Protein AF-A0A2G1YVT8-F1 (afdb_monomer_lite)

Structure (mmCIF, N/CA/C/O backbone):
data_AF-A0A2G1YVT8-F1
#
_entry.id   AF-A0A2G1YVT8-F1
#
loop_
_atom_site.group_PDB
_atom_site.id
_atom_site.type_symbol
_atom_site.label_atom_id
_atom_site.label_alt_id
_atom_site.label_comp_id
_atom_site.label_asym_id
_atom_site.label_entity_id
_atom_site.label_seq_id
_atom_site.pdbx_PDB_ins_code
_atom_site.Cartn_x
_atom_site.Cartn_y
_atom_site.Cartn_z
_atom_site.occupancy
_atom_site.B_iso_or_equiv
_atom_site.auth_seq_id
_atom_site.auth_comp_id
_atom_site.auth_asym_id
_atom_site.auth_atom_id
_atom_site.pdbx_PDB_model_num
ATOM 1 N N . MET A 1 1 ? -0.481 -0.894 -83.370 1.00 53.41 1 MET A N 1
ATOM 2 C CA . MET A 1 1 ? 0.465 0.170 -82.963 1.00 53.41 1 MET A CA 1
ATOM 3 C C . MET A 1 1 ? -0.148 1.149 -81.942 1.00 53.41 1 MET A C 1
ATOM 5 O O . MET A 1 1 ? 0.216 2.310 -81.932 1.00 53.41 1 MET A O 1
ATOM 9 N N . ASN A 1 2 ? -1.057 0.705 -81.054 1.00 58.25 2 ASN A N 1
ATOM 10 C CA . ASN A 1 2 ? -1.834 1.614 -80.182 1.00 58.25 2 ASN A CA 1
ATOM 11 C C . ASN A 1 2 ? -1.493 1.491 -78.686 1.00 58.25 2 ASN A C 1
ATOM 13 O O . ASN A 1 2 ? -1.962 2.290 -77.884 1.00 58.25 2 ASN A O 1
ATOM 17 N N . PHE A 1 3 ? -0.690 0.495 -78.302 1.00 59.69 3 PHE A N 1
ATOM 18 C CA . PHE A 1 3 ? -0.344 0.241 -76.901 1.00 59.69 3 PHE A CA 1
ATOM 19 C C . PHE A 1 3 ? 0.758 1.190 -76.407 1.00 59.69 3 PHE A C 1
ATOM 21 O O . PHE A 1 3 ? 0.609 1.832 -75.373 1.00 59.69 3 PHE A O 1
ATOM 28 N N . ASN A 1 4 ? 1.802 1.382 -77.219 1.00 64.88 4 ASN A N 1
ATOM 29 C CA . ASN A 1 4 ? 2.919 2.274 -76.896 1.00 64.88 4 ASN A CA 1
ATOM 30 C C . ASN A 1 4 ? 2.489 3.747 -76.834 1.00 64.88 4 ASN A C 1
ATOM 32 O O . ASN A 1 4 ? 2.940 4.478 -75.963 1.00 64.88 4 ASN A O 1
ATOM 36 N N . LEU A 1 5 ? 1.558 4.169 -77.698 1.00 65.81 5 LEU A N 1
ATOM 37 C CA . LEU A 1 5 ? 1.057 5.546 -77.703 1.00 65.81 5 LEU A CA 1
ATOM 38 C C . LEU A 1 5 ? 0.254 5.867 -76.432 1.00 65.81 5 LEU A C 1
ATOM 40 O O . LEU A 1 5 ? 0.436 6.934 -75.858 1.00 65.81 5 LEU A O 1
ATOM 44 N N . ARG A 1 6 ? -0.565 4.917 -75.953 1.00 69.38 6 ARG A N 1
ATOM 45 C CA . ARG A 1 6 ? -1.349 5.057 -74.712 1.00 69.38 6 ARG A CA 1
ATOM 46 C C . ARG A 1 6 ? -0.464 5.121 -73.469 1.00 69.38 6 ARG A C 1
ATOM 48 O O . ARG A 1 6 ? -0.728 5.914 -72.566 1.00 69.38 6 ARG A O 1
ATOM 55 N N . LEU A 1 7 ? 0.598 4.317 -73.443 1.00 74.56 7 LEU A N 1
ATOM 56 C CA .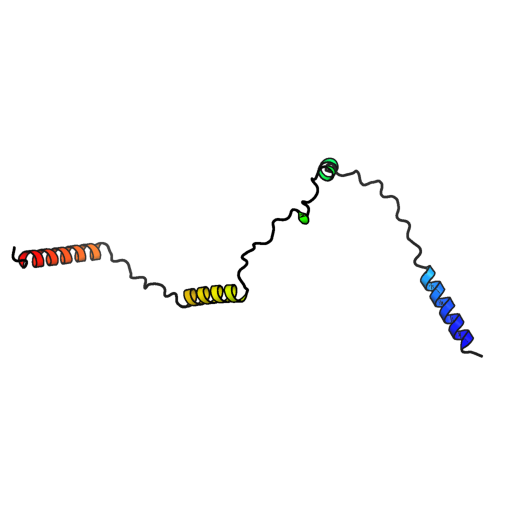 LEU A 1 7 ? 1.547 4.286 -72.334 1.00 74.56 7 LEU A CA 1
ATOM 57 C C . LEU A 1 7 ? 2.346 5.595 -72.248 1.00 74.56 7 LEU A C 1
ATOM 59 O O . LEU A 1 7 ? 2.461 6.172 -71.169 1.00 74.56 7 LEU A O 1
ATOM 63 N N . ILE A 1 8 ? 2.792 6.126 -73.391 1.00 76.81 8 ILE A N 1
ATOM 64 C CA . ILE A 1 8 ? 3.503 7.412 -73.458 1.00 76.81 8 ILE A CA 1
ATOM 65 C C . ILE A 1 8 ? 2.594 8.566 -73.015 1.00 76.81 8 ILE A C 1
ATOM 67 O O . ILE A 1 8 ? 3.006 9.378 -72.188 1.00 76.81 8 ILE A O 1
ATOM 71 N N . THR A 1 9 ? 1.339 8.617 -73.481 1.00 75.00 9 THR A N 1
ATOM 72 C CA . THR A 1 9 ? 0.397 9.662 -73.043 1.00 75.00 9 THR A CA 1
ATOM 73 C C . THR A 1 9 ? 0.129 9.615 -71.541 1.00 75.00 9 THR A C 1
ATOM 75 O O . THR A 1 9 ? 0.032 10.663 -70.909 1.00 75.00 9 THR A O 1
ATOM 78 N N . SER A 1 10 ? 0.065 8.421 -70.945 1.00 75.25 10 SER A N 1
ATOM 79 C CA . SER A 1 10 ? -0.197 8.286 -69.511 1.00 75.25 10 SER A CA 1
ATOM 80 C C . SER A 1 10 ? 0.982 8.766 -68.657 1.00 75.25 10 SER A C 1
ATOM 82 O O . SER A 1 10 ? 0.768 9.392 -67.622 1.00 75.25 10 SER A O 1
ATOM 84 N N . VAL A 1 11 ? 2.221 8.524 -69.101 1.00 79.69 11 VAL A N 1
ATOM 85 C CA . VAL A 1 11 ? 3.435 8.971 -68.394 1.00 79.69 11 VAL A CA 1
ATOM 86 C C . VAL A 1 11 ? 3.581 10.494 -68.447 1.00 79.69 11 VAL A C 1
ATOM 88 O O . VAL A 1 11 ? 3.892 11.115 -67.432 1.00 79.69 11 VAL A O 1
ATOM 91 N N . VAL A 1 12 ? 3.299 11.111 -69.598 1.00 78.88 12 VAL A N 1
ATOM 92 C CA . VAL A 1 12 ? 3.396 12.572 -69.765 1.00 78.88 12 VAL A CA 1
ATOM 93 C C . VAL A 1 12 ? 2.367 13.307 -68.901 1.00 78.88 12 VAL A C 1
ATOM 95 O O . VAL A 1 12 ? 2.704 14.297 -68.254 1.00 78.88 12 VAL A O 1
ATOM 98 N N . VAL A 1 13 ? 1.132 12.800 -68.825 1.00 77.06 13 VAL A N 1
ATOM 99 C CA . VAL A 1 13 ? 0.083 13.393 -67.976 1.00 77.06 13 VAL A CA 1
ATOM 100 C C . VAL A 1 13 ? 0.428 13.260 -66.490 1.00 77.06 13 VAL A C 1
ATOM 102 O O . VAL A 1 13 ? 0.235 14.206 -65.729 1.00 77.06 13 VAL A O 1
ATOM 105 N N . PHE A 1 14 ? 0.994 12.126 -66.070 1.00 73.56 14 PHE A N 1
ATOM 106 C CA . PHE A 1 14 ? 1.378 11.920 -64.673 1.00 73.56 14 PHE A CA 1
ATOM 107 C C . PHE A 1 14 ? 2.545 12.829 -64.250 1.00 73.56 14 PHE A C 1
ATOM 109 O O . PHE A 1 14 ? 2.515 13.417 -63.171 1.00 73.56 14 PHE A O 1
ATOM 116 N N . ALA A 1 15 ? 3.538 13.021 -65.125 1.00 69.81 15 ALA A N 1
ATOM 117 C CA . ALA A 1 15 ? 4.664 13.922 -64.871 1.00 69.81 15 ALA A CA 1
ATOM 118 C C . ALA A 1 15 ? 4.234 15.398 -64.747 1.00 69.81 15 ALA A C 1
ATOM 120 O O . ALA A 1 15 ? 4.782 16.126 -63.917 1.00 69.81 15 ALA A O 1
ATOM 121 N N . ALA A 1 16 ? 3.225 15.824 -65.517 1.00 67.12 16 ALA A N 1
ATOM 122 C CA . ALA A 1 16 ? 2.664 17.174 -65.439 1.00 67.12 16 ALA A CA 1
ATOM 123 C C . ALA A 1 16 ? 1.898 17.435 -64.126 1.00 67.12 16 ALA A C 1
ATOM 125 O O . ALA A 1 16 ? 1.902 18.555 -63.622 1.00 67.12 16 ALA A O 1
ATOM 126 N N . LEU A 1 17 ? 1.278 16.406 -63.534 1.00 65.81 17 LEU A N 1
ATOM 127 C CA . LEU A 1 17 ? 0.597 16.523 -62.237 1.00 65.81 17 LEU A CA 1
ATOM 128 C C . LEU A 1 17 ? 1.588 16.631 -61.064 1.00 65.81 17 LEU A C 1
ATOM 130 O O . LEU A 1 17 ? 1.322 17.337 -60.095 1.00 65.81 17 LEU A O 1
ATOM 134 N N . LEU A 1 18 ? 2.755 15.989 -61.168 1.00 61.94 18 LEU A N 1
ATOM 135 C CA . LEU A 1 18 ? 3.816 16.032 -60.150 1.00 61.94 18 LEU A CA 1
ATOM 136 C C . LEU A 1 18 ? 4.605 17.353 -60.127 1.00 61.94 18 LEU A C 1
ATOM 138 O O . LEU A 1 18 ? 5.248 17.659 -59.126 1.00 61.94 18 LEU A O 1
ATOM 142 N N . SER A 1 19 ? 4.546 18.160 -61.193 1.00 60.06 19 SER A N 1
ATOM 143 C CA . SER A 1 19 ? 5.236 19.462 -61.263 1.00 60.06 19 SER A CA 1
ATOM 144 C C . SER A 1 19 ? 4.483 20.598 -60.549 1.00 60.06 19 SER A C 1
ATOM 146 O O . SER A 1 19 ? 5.013 21.700 -60.427 1.00 60.06 19 SER A O 1
ATOM 148 N N . GLY A 1 20 ? 3.264 20.337 -60.056 1.00 55.69 20 GLY A N 1
ATOM 149 C CA . GLY A 1 20 ? 2.425 21.308 -59.343 1.00 55.69 20 GLY A CA 1
ATOM 150 C C . GLY A 1 20 ? 2.757 21.500 -57.858 1.00 55.69 20 GLY A C 1
ATOM 151 O O . GLY A 1 20 ? 2.273 22.449 -57.250 1.00 55.69 20 GLY A O 1
ATOM 152 N N . CYS A 1 21 ? 3.608 20.659 -57.262 1.00 61.62 21 CYS A N 1
ATOM 153 C CA . CYS A 1 21 ? 4.086 20.828 -55.883 1.00 61.62 21 CYS A CA 1
ATOM 154 C C . CYS A 1 21 ? 5.327 21.736 -55.833 1.00 61.62 21 CYS A C 1
ATOM 156 O O . CYS A 1 21 ? 6.362 21.378 -55.271 1.00 61.62 21 CYS A O 1
ATOM 158 N N . ALA A 1 22 ? 5.253 22.906 -56.468 1.00 56.41 22 ALA A N 1
ATOM 159 C CA . ALA A 1 22 ? 6.289 23.921 -56.357 1.00 56.41 22 ALA A CA 1
ATOM 160 C C . ALA A 1 22 ? 6.200 24.584 -54.973 1.00 56.41 22 ALA A C 1
ATOM 162 O O . ALA A 1 22 ? 5.172 25.144 -54.599 1.00 56.41 22 ALA A O 1
ATOM 163 N N . SER A 1 23 ? 7.296 24.476 -54.223 1.00 58.72 23 SER A N 1
ATOM 164 C CA . SER A 1 23 ? 7.554 25.102 -52.924 1.00 58.72 23 SER A CA 1
ATOM 165 C C . SER A 1 23 ? 6.954 26.512 -52.807 1.00 58.72 23 SER A C 1
ATOM 167 O O . SER A 1 23 ? 7.329 27.426 -53.543 1.00 58.72 23 SER A O 1
ATOM 169 N N . MET A 1 24 ? 6.015 26.687 -51.874 1.00 59.03 24 MET A N 1
ATOM 170 C CA . MET A 1 24 ? 5.459 27.991 -51.524 1.00 59.03 24 MET A CA 1
ATOM 171 C C . MET A 1 24 ? 6.495 28.744 -50.683 1.00 59.03 24 MET A C 1
ATOM 173 O O . MET A 1 24 ? 6.858 28.309 -49.592 1.00 59.03 24 MET A O 1
ATOM 177 N N . LYS A 1 25 ? 7.009 29.859 -51.207 1.00 61.97 25 LYS A N 1
ATOM 178 C CA . LYS A 1 25 ? 7.990 30.699 -50.513 1.00 61.97 25 LYS A CA 1
ATOM 179 C C . LYS A 1 25 ? 7.258 31.508 -49.439 1.00 61.97 25 LYS A C 1
ATOM 181 O O . LYS A 1 25 ? 6.535 32.447 -49.762 1.00 61.97 25 LYS A O 1
ATOM 186 N N . LEU A 1 26 ? 7.376 31.078 -48.185 1.00 64.12 26 LEU A N 1
ATOM 187 C CA . LEU A 1 26 ? 6.825 31.792 -47.033 1.00 64.12 26 LEU A CA 1
ATOM 188 C C . LEU A 1 26 ? 7.511 33.168 -46.896 1.00 64.12 26 LEU A C 1
ATOM 190 O O . LEU A 1 26 ? 8.721 33.243 -47.114 1.00 64.12 26 LEU A O 1
ATOM 194 N N . PRO A 1 27 ? 6.771 34.245 -46.573 1.00 66.88 27 PRO A N 1
ATOM 195 C CA . PRO A 1 27 ? 7.360 35.553 -46.295 1.00 66.88 27 PRO A CA 1
ATOM 196 C C . PRO A 1 27 ? 8.145 35.533 -44.975 1.00 66.88 27 PRO A C 1
ATOM 198 O O . PRO A 1 27 ? 7.736 34.862 -44.025 1.00 66.88 27 PRO A O 1
ATOM 201 N N . ASP A 1 28 ? 9.246 36.286 -44.915 1.00 62.47 28 ASP A N 1
ATOM 202 C CA . ASP A 1 28 ? 10.077 36.418 -43.715 1.00 62.47 28 ASP A CA 1
ATOM 203 C C . ASP A 1 28 ? 9.264 37.070 -42.583 1.00 62.47 28 ASP A C 1
ATOM 205 O O . ASP A 1 28 ? 8.881 38.241 -42.629 1.00 62.47 28 ASP A O 1
ATOM 209 N N . MET A 1 29 ? 8.938 36.272 -41.568 1.00 55.09 29 MET A N 1
ATOM 210 C CA . MET A 1 29 ? 8.185 36.687 -40.385 1.00 55.09 29 MET A CA 1
ATOM 211 C C . MET A 1 29 ? 9.128 37.334 -39.360 1.00 55.09 29 MET A C 1
ATOM 213 O O . MET A 1 29 ? 9.329 36.805 -38.269 1.00 55.09 29 MET A O 1
ATOM 217 N N . ASP A 1 30 ? 9.672 38.509 -39.677 1.00 55.97 30 ASP A N 1
ATOM 218 C CA . ASP A 1 30 ? 10.575 39.274 -38.790 1.00 55.97 30 ASP A CA 1
ATOM 219 C C . ASP 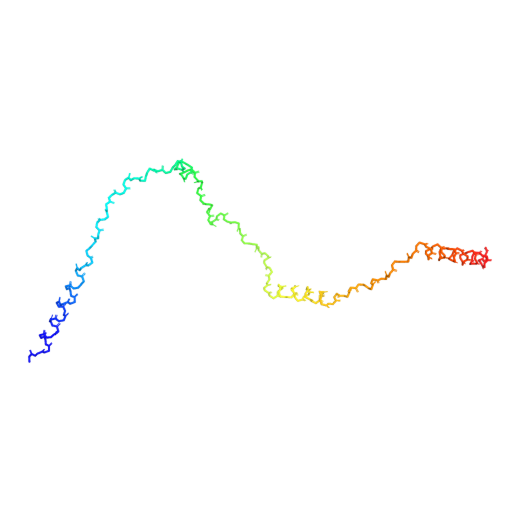A 1 30 ? 9.868 39.937 -37.580 1.00 55.97 30 ASP A C 1
ATOM 221 O O . ASP A 1 30 ? 10.437 40.769 -36.873 1.00 55.97 30 ASP A O 1
ATOM 225 N N . PHE A 1 31 ? 8.610 39.583 -37.297 1.00 53.75 31 PHE A N 1
ATOM 226 C CA . PHE A 1 31 ? 7.812 40.180 -36.216 1.00 53.75 31 PHE A CA 1
ATOM 227 C C . PHE A 1 31 ? 7.944 39.493 -34.854 1.00 53.75 31 PHE A C 1
ATOM 229 O O . PHE A 1 31 ? 7.398 39.995 -33.866 1.00 53.75 31 PHE A O 1
ATOM 236 N N . ILE A 1 32 ? 8.664 38.374 -34.757 1.00 58.06 32 ILE A N 1
ATOM 237 C CA . ILE A 1 32 ? 8.873 37.703 -33.473 1.00 58.06 32 ILE A CA 1
ATOM 238 C C . ILE A 1 32 ? 10.013 38.420 -32.747 1.00 58.06 32 ILE A C 1
ATOM 240 O O . ILE A 1 32 ? 11.167 38.000 -32.775 1.00 58.06 32 ILE A O 1
ATOM 244 N N . LYS A 1 33 ? 9.684 39.538 -32.088 1.00 62.03 33 LYS A N 1
ATOM 245 C CA . LYS A 1 33 ? 10.524 40.067 -31.010 1.00 62.03 33 LYS A CA 1
ATOM 246 C C . LYS A 1 33 ? 10.749 38.917 -30.035 1.00 62.03 33 LYS A C 1
ATOM 248 O O . LYS A 1 33 ? 9.783 38.368 -29.508 1.00 62.03 33 LYS A O 1
ATOM 253 N N . PHE A 1 34 ? 12.006 38.514 -29.876 1.00 59.34 34 PHE A N 1
ATOM 254 C CA . PHE A 1 34 ? 12.378 37.443 -28.963 1.00 59.34 34 PHE A CA 1
ATOM 255 C C . PHE A 1 34 ? 11.741 37.701 -27.586 1.00 59.34 34 PHE A C 1
ATOM 257 O O . PHE A 1 34 ? 11.794 38.841 -27.118 1.00 59.34 34 PHE A O 1
ATOM 264 N N . PRO A 1 35 ? 11.098 36.696 -26.966 1.00 65.31 35 PRO A N 1
ATOM 265 C CA . PRO A 1 35 ? 10.430 36.879 -25.683 1.00 65.31 35 PRO A CA 1
ATOM 266 C C . PRO A 1 35 ? 11.426 37.364 -24.619 1.00 65.31 35 PRO A C 1
ATOM 268 O O . PRO A 1 35 ? 12.596 36.991 -24.657 1.00 65.31 35 PRO A O 1
ATOM 271 N N . GLU A 1 36 ? 10.954 38.168 -23.660 1.00 63.03 36 GLU A N 1
ATOM 272 C CA . GLU A 1 36 ? 11.747 38.729 -22.542 1.00 63.03 36 GLU A CA 1
ATOM 273 C C . GLU A 1 36 ? 12.469 37.651 -21.709 1.00 63.03 36 GLU A C 1
ATOM 275 O O . GLU A 1 36 ? 13.425 37.939 -21.004 1.00 63.03 36 GLU A O 1
ATOM 280 N N . PHE A 1 37 ? 12.068 36.391 -21.869 1.00 63.06 37 PHE A N 1
ATOM 281 C CA . PHE A 1 37 ? 12.660 35.207 -21.254 1.00 63.06 37 PHE A CA 1
ATOM 282 C C . PHE A 1 37 ? 13.783 34.577 -22.088 1.00 63.06 37 PHE A C 1
ATOM 284 O O . PHE A 1 37 ? 14.197 33.468 -21.780 1.00 63.06 37 PHE A O 1
ATOM 291 N N . LYS A 1 38 ? 14.265 35.206 -23.171 1.00 66.19 38 LYS A N 1
ATOM 292 C CA . LYS A 1 38 ? 15.357 34.651 -23.993 1.00 66.19 38 LYS A CA 1
ATOM 293 C C . LYS A 1 38 ? 16.614 34.414 -23.158 1.00 66.19 38 LYS A C 1
ATOM 295 O O . LYS A 1 38 ? 17.224 33.364 -23.281 1.00 66.19 38 LYS A O 1
ATOM 300 N N . GLU A 1 39 ? 16.954 35.359 -22.288 1.00 67.06 39 GLU A N 1
ATOM 301 C CA . GLU A 1 39 ? 18.110 35.235 -21.400 1.00 67.06 39 GLU A CA 1
ATOM 302 C C . GLU A 1 39 ? 17.900 34.109 -20.376 1.00 67.06 39 GLU A C 1
ATOM 304 O O . GLU A 1 39 ? 18.806 33.330 -20.115 1.00 67.06 39 GLU A O 1
ATOM 309 N N . GLU A 1 40 ? 16.684 33.952 -19.848 1.00 64.31 40 GLU A N 1
ATOM 310 C CA . GLU A 1 40 ? 16.335 32.849 -18.944 1.00 64.31 40 GLU A CA 1
ATOM 311 C C . GLU A 1 40 ? 16.316 31.495 -19.661 1.00 64.31 40 GLU A C 1
ATOM 313 O O . GLU A 1 40 ? 16.751 30.510 -19.080 1.00 64.31 40 GLU A O 1
ATOM 318 N N . ALA A 1 41 ? 15.869 31.453 -20.920 1.00 65.06 41 ALA A N 1
ATOM 319 C CA . ALA A 1 41 ? 15.848 30.277 -21.786 1.00 65.06 41 ALA A CA 1
ATOM 320 C C . ALA A 1 41 ? 17.256 29.844 -22.229 1.00 65.06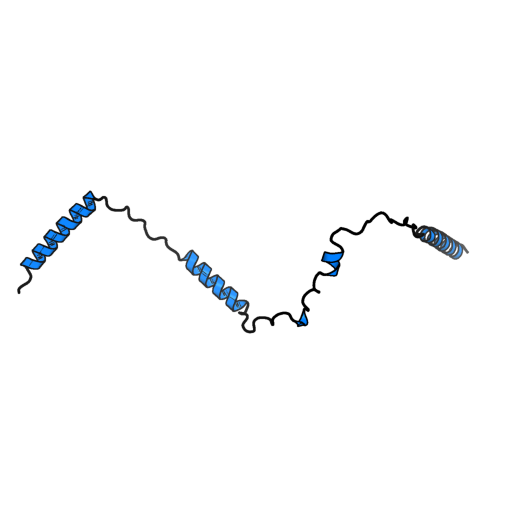 41 ALA A C 1
ATOM 322 O O . ALA A 1 41 ? 17.521 28.650 -22.335 1.00 65.06 41 ALA A O 1
ATOM 323 N N . GLU A 1 42 ? 18.156 30.799 -22.469 1.00 68.88 42 GLU A N 1
ATOM 324 C CA . GLU A 1 42 ? 19.571 30.550 -22.779 1.00 68.88 42 GLU A CA 1
ATOM 325 C C . GLU A 1 42 ? 20.373 30.138 -21.535 1.00 68.88 42 GLU A C 1
ATOM 327 O O . GLU A 1 42 ? 21.363 29.422 -21.661 1.00 68.88 42 GLU A O 1
ATOM 332 N N . ASN A 1 43 ? 19.931 30.547 -20.339 1.00 71.31 43 ASN A N 1
ATOM 333 C CA . ASN A 1 43 ? 20.553 30.207 -19.057 1.00 71.31 43 ASN A CA 1
ATOM 334 C C . ASN A 1 43 ? 19.860 29.046 -18.319 1.00 71.31 43 ASN A C 1
ATOM 336 O O . ASN A 1 43 ? 20.171 28.804 -17.149 1.00 71.31 43 ASN A O 1
ATOM 340 N N . ILE A 1 44 ? 18.939 28.313 -18.960 1.00 70.69 44 ILE A N 1
ATOM 341 C CA . ILE A 1 44 ? 18.434 27.060 -18.386 1.00 70.69 44 ILE A CA 1
ATOM 342 C C . ILE A 1 44 ? 19.613 26.081 -18.376 1.00 70.69 44 ILE A C 1
ATOM 344 O O . ILE A 1 44 ? 20.174 25.813 -19.439 1.00 70.69 44 ILE A O 1
ATOM 348 N N . PRO A 1 45 ? 20.016 25.549 -17.207 1.00 74.25 45 PRO A N 1
ATOM 349 C CA . PRO A 1 45 ? 21.042 24.524 -17.170 1.00 74.25 45 PRO A CA 1
ATOM 350 C C . PRO A 1 45 ? 20.613 23.349 -18.049 1.00 74.25 45 PRO A C 1
ATOM 352 O O . PRO A 1 45 ? 19.438 22.974 -18.043 1.00 74.25 45 PRO A O 1
ATOM 355 N N . ASP A 1 46 ? 21.564 22.768 -18.781 1.00 77.44 46 ASP A N 1
ATOM 356 C CA . ASP A 1 46 ? 21.308 21.580 -19.591 1.00 77.44 46 ASP A CA 1
ATOM 357 C C . ASP A 1 46 ? 20.564 20.518 -18.774 1.00 77.44 46 ASP A C 1
ATOM 359 O O . ASP A 1 46 ? 20.805 20.330 -17.574 1.00 77.44 46 ASP A O 1
ATOM 363 N N . TYR A 1 47 ? 19.646 19.812 -19.437 1.00 77.50 47 TYR A N 1
ATOM 364 C CA . TYR A 1 47 ? 18.958 18.693 -18.813 1.00 77.50 47 TYR A CA 1
ATOM 365 C C . TYR A 1 47 ? 19.994 17.713 -18.247 1.00 77.50 47 TYR A C 1
ATOM 367 O O . TYR A 1 47 ? 20.984 17.418 -18.924 1.00 77.50 47 TYR A O 1
ATOM 375 N N . PRO A 1 48 ? 19.780 17.190 -17.026 1.00 80.69 48 PRO A N 1
ATOM 376 C CA . PRO A 1 48 ? 20.698 16.229 -16.439 1.00 80.69 48 PRO A CA 1
ATOM 377 C C . PRO A 1 48 ? 20.899 15.061 -17.403 1.00 80.69 48 PRO A C 1
ATOM 379 O O . PRO A 1 48 ? 19.947 14.558 -18.010 1.00 80.69 48 PRO A O 1
ATOM 382 N N . ASN A 1 49 ? 22.153 14.649 -17.569 1.00 82.69 49 ASN A N 1
ATOM 383 C CA . ASN A 1 49 ? 22.490 13.585 -18.495 1.00 82.69 49 ASN A CA 1
ATOM 384 C C . ASN A 1 49 ? 21.832 12.279 -18.030 1.00 82.69 49 ASN A C 1
ATOM 386 O O . ASN A 1 49 ? 21.878 11.934 -16.851 1.00 82.69 49 ASN A O 1
ATOM 390 N N . VAL A 1 50 ? 21.256 11.513 -18.959 1.00 82.56 50 VAL A N 1
ATOM 391 C CA . VAL A 1 50 ? 20.699 10.180 -18.666 1.00 82.56 50 VAL A CA 1
ATOM 392 C C . VAL A 1 50 ? 21.769 9.250 -18.080 1.00 82.56 50 VAL A C 1
ATOM 394 O O . VAL A 1 50 ? 21.446 8.371 -17.287 1.00 82.56 50 VAL A O 1
ATOM 397 N N . ALA A 1 51 ? 23.042 9.462 -18.426 1.00 84.62 51 ALA A N 1
ATOM 398 C CA . ALA A 1 51 ? 24.171 8.740 -17.842 1.00 84.62 51 ALA A CA 1
ATOM 399 C C . ALA A 1 51 ? 24.387 9.040 -16.346 1.00 84.62 51 ALA A C 1
ATOM 401 O O . ALA A 1 51 ? 24.890 8.178 -15.632 1.00 84.62 51 ALA A O 1
ATOM 402 N N . ASP A 1 52 ? 23.972 10.221 -15.878 1.00 85.12 52 ASP A N 1
ATOM 403 C CA . ASP A 1 52 ? 24.068 10.645 -14.475 1.00 85.12 52 ASP A CA 1
ATOM 404 C C . ASP A 1 52 ? 22.805 10.279 -13.676 1.00 85.12 52 ASP A C 1
ATOM 406 O O . ASP A 1 52 ? 22.681 10.606 -12.492 1.00 85.12 52 ASP A O 1
ATOM 410 N N . ALA A 1 53 ? 21.839 9.603 -14.310 1.00 86.75 53 ALA A N 1
ATOM 411 C CA . ALA A 1 53 ? 20.659 9.116 -13.622 1.00 86.75 53 ALA A CA 1
ATOM 412 C C . ALA A 1 53 ? 21.052 8.084 -12.559 1.00 86.75 53 ALA A C 1
ATOM 414 O O . ALA A 1 53 ? 21.922 7.235 -12.764 1.00 86.75 53 ALA A O 1
ATOM 415 N N . ALA A 1 54 ? 20.364 8.131 -11.418 1.00 85.75 54 ALA A N 1
ATOM 416 C CA . ALA A 1 54 ? 20.553 7.137 -10.375 1.00 85.75 54 ALA A CA 1
ATOM 417 C C . ALA A 1 54 ? 20.331 5.722 -10.934 1.00 85.75 54 ALA A C 1
ATOM 419 O O . ALA A 1 54 ? 19.380 5.470 -11.681 1.00 85.75 54 ALA A O 1
ATOM 420 N N . GLU A 1 55 ? 21.199 4.787 -10.542 1.00 84.94 55 GLU A N 1
ATOM 421 C CA . GLU A 1 55 ? 21.017 3.382 -10.891 1.00 84.94 55 GLU A CA 1
ATOM 422 C C . GLU A 1 55 ? 19.652 2.890 -10.402 1.00 84.94 55 GLU A C 1
ATOM 424 O O . GLU A 1 55 ? 19.197 3.225 -9.302 1.00 84.94 55 GLU A O 1
ATOM 429 N N . LYS A 1 56 ? 19.014 2.031 -11.205 1.00 82.56 56 LYS A N 1
ATOM 430 C CA . LYS A 1 56 ? 17.796 1.347 -10.773 1.00 82.56 56 LYS A CA 1
ATOM 431 C C . LYS A 1 56 ? 18.042 0.642 -9.431 1.00 82.56 56 LYS A C 1
ATOM 433 O O . LYS A 1 56 ? 19.128 0.084 -9.224 1.00 82.56 56 LYS A O 1
ATOM 438 N N . PRO A 1 57 ? 17.036 0.582 -8.545 1.00 86.25 57 PRO A N 1
ATOM 439 C CA . PRO A 1 57 ? 17.148 -0.194 -7.321 1.00 86.25 57 PRO A CA 1
ATOM 440 C C . PRO A 1 57 ? 17.596 -1.627 -7.631 1.00 86.25 57 PRO A C 1
ATOM 442 O O . PRO A 1 57 ? 17.045 -2.293 -8.509 1.00 86.25 57 PRO A O 1
ATOM 445 N N . LYS A 1 58 ? 18.620 -2.108 -6.919 1.00 86.12 58 LYS A N 1
ATOM 446 C CA . LYS A 1 58 ? 19.178 -3.457 -7.137 1.00 86.12 58 LYS A CA 1
ATOM 447 C C . LYS A 1 58 ? 18.265 -4.559 -6.601 1.00 86.12 58 LYS A C 1
ATOM 449 O O . LYS A 1 58 ? 18.358 -5.697 -7.040 1.00 86.12 58 LYS A O 1
ATOM 454 N N . ASN A 1 59 ? 17.370 -4.209 -5.679 1.00 84.00 59 ASN A N 1
ATOM 455 C CA . ASN A 1 59 ? 16.441 -5.127 -5.035 1.00 84.00 59 ASN A CA 1
ATOM 456 C C . ASN A 1 59 ? 14.996 -4.790 -5.421 1.00 84.00 59 ASN A C 1
ATOM 458 O O . ASN A 1 59 ? 14.194 -4.355 -4.596 1.00 84.00 59 ASN A O 1
ATOM 462 N N . LEU A 1 60 ? 14.685 -4.920 -6.711 1.00 87.69 60 LEU A N 1
ATOM 463 C CA . LEU A 1 60 ? 13.300 -4.877 -7.163 1.00 87.69 60 LEU A CA 1
ATOM 464 C C . LEU A 1 60 ? 12.645 -6.220 -6.853 1.00 87.69 60 LEU A C 1
ATOM 466 O O . LEU A 1 60 ? 13.157 -7.281 -7.210 1.00 87.69 60 LEU A O 1
ATOM 470 N N . ARG A 1 61 ? 11.490 -6.158 -6.197 1.00 89.06 61 ARG A N 1
ATOM 471 C CA . ARG A 1 61 ? 10.646 -7.322 -5.944 1.00 89.06 61 ARG A CA 1
ATOM 472 C C . ARG A 1 61 ? 10.161 -7.902 -7.280 1.00 89.06 61 ARG A C 1
ATOM 474 O O . ARG A 1 61 ? 9.843 -7.152 -8.204 1.00 89.06 61 ARG A O 1
ATOM 481 N N . SER A 1 62 ? 10.131 -9.230 -7.394 1.00 93.56 62 SER A N 1
ATOM 482 C CA . SER A 1 62 ? 9.608 -9.907 -8.588 1.00 93.56 62 SER A CA 1
ATOM 483 C C . SER A 1 62 ? 8.097 -9.693 -8.724 1.00 93.56 62 SER A C 1
ATOM 485 O O . SER A 1 62 ? 7.421 -9.445 -7.726 1.00 93.56 62 SER A O 1
ATOM 487 N N . GLY A 1 63 ? 7.558 -9.830 -9.942 1.00 94.31 63 GLY A N 1
ATOM 488 C CA . GLY A 1 63 ? 6.109 -9.745 -10.185 1.00 94.31 63 GLY A CA 1
ATOM 489 C C . GLY A 1 63 ? 5.320 -10.704 -9.291 1.00 94.31 63 GLY A C 1
ATOM 490 O O . GLY A 1 63 ? 4.483 -10.265 -8.520 1.00 94.31 63 GLY A O 1
ATOM 491 N N . ALA A 1 64 ? 5.718 -11.979 -9.247 1.00 95.94 64 ALA A N 1
ATOM 492 C CA . ALA A 1 64 ? 5.082 -12.974 -8.379 1.00 95.94 64 ALA A CA 1
ATOM 493 C C . ALA A 1 64 ? 5.110 -12.599 -6.886 1.00 95.94 64 ALA A C 1
ATOM 495 O O . ALA A 1 64 ? 4.177 -12.887 -6.143 1.00 95.94 64 ALA A O 1
ATOM 496 N N . ALA A 1 65 ? 6.182 -11.950 -6.420 1.00 95.50 65 ALA A N 1
ATOM 497 C CA . ALA A 1 65 ? 6.247 -11.501 -5.038 1.00 95.50 65 ALA A CA 1
ATOM 498 C C . ALA A 1 65 ? 5.334 -10.289 -4.790 1.00 95.50 65 ALA A C 1
ATOM 500 O O . ALA A 1 65 ? 4.862 -10.128 -3.661 1.00 95.50 65 ALA A O 1
ATOM 501 N N . TRP A 1 66 ? 5.116 -9.425 -5.786 1.00 96.19 66 TRP A N 1
ATOM 502 C CA . TRP A 1 66 ? 4.109 -8.362 -5.724 1.00 96.19 66 TRP A CA 1
ATOM 503 C C . TRP A 1 66 ? 2.694 -8.928 -5.685 1.00 96.19 66 TRP A C 1
ATOM 505 O O . TRP A 1 66 ? 1.930 -8.521 -4.815 1.00 96.19 66 TRP A O 1
ATOM 515 N N . ASP A 1 67 ? 2.396 -9.898 -6.546 1.00 97.25 67 ASP A N 1
ATOM 516 C CA . ASP A 1 67 ? 1.088 -10.556 -6.604 1.00 97.25 67 ASP A CA 1
ATOM 517 C C . ASP A 1 67 ? 0.758 -11.212 -5.258 1.00 97.25 67 ASP A C 1
ATOM 519 O O . ASP A 1 67 ? -0.262 -10.901 -4.653 1.00 97.25 67 ASP A O 1
ATOM 523 N N . LEU A 1 68 ? 1.698 -11.979 -4.693 1.00 97.62 68 LEU A N 1
ATOM 524 C CA . LEU A 1 68 ? 1.536 -12.580 -3.365 1.00 97.62 68 LEU A CA 1
ATOM 525 C C . LEU A 1 68 ? 1.254 -11.537 -2.272 1.00 97.62 68 LEU A C 1
ATOM 527 O O . LEU A 1 68 ? 0.451 -11.769 -1.373 1.00 97.62 68 LEU A O 1
ATOM 531 N N . ALA A 1 69 ? 1.938 -10.390 -2.309 1.00 96.25 69 ALA A N 1
ATOM 532 C CA . ALA A 1 69 ? 1.704 -9.336 -1.323 1.00 96.25 69 ALA A CA 1
ATOM 533 C C . ALA A 1 69 ? 0.315 -8.705 -1.486 1.00 96.25 69 ALA A C 1
ATOM 535 O O . ALA A 1 69 ? -0.319 -8.364 -0.487 1.00 96.25 69 ALA A O 1
ATOM 536 N N . ALA A 1 70 ? -0.150 -8.551 -2.727 1.00 97.38 70 ALA A N 1
ATOM 537 C CA . ALA A 1 70 ? -1.487 -8.058 -3.018 1.00 97.38 70 ALA A CA 1
ATOM 538 C C . ALA A 1 70 ? -2.560 -9.040 -2.532 1.00 97.38 70 ALA A C 1
ATOM 540 O O . ALA A 1 70 ? -3.487 -8.614 -1.843 1.00 97.38 70 ALA A O 1
ATOM 541 N N . ASP A 1 71 ? -2.387 -10.336 -2.799 1.00 97.62 71 ASP A N 1
ATOM 542 C CA . ASP A 1 71 ? -3.311 -11.388 -2.367 1.00 97.62 71 ASP A CA 1
ATOM 543 C C . ASP A 1 71 ? -3.461 -11.411 -0.841 1.00 97.62 71 ASP A C 1
ATOM 545 O O . ASP A 1 71 ? -4.578 -11.407 -0.330 1.00 97.62 71 ASP A O 1
ATOM 549 N N . VAL A 1 72 ? -2.351 -11.310 -0.101 1.00 97.50 72 VAL A N 1
ATOM 550 C CA . VAL A 1 72 ? -2.370 -11.238 1.372 1.00 97.50 72 VAL A CA 1
ATOM 551 C C . VAL A 1 72 ? -3.134 -10.009 1.876 1.00 97.50 72 VAL A C 1
ATOM 553 O O . VAL A 1 72 ? -3.864 -10.081 2.863 1.00 97.50 72 VAL A O 1
ATOM 556 N N . MET A 1 73 ? -2.982 -8.854 1.224 1.00 96.88 73 MET A N 1
ATOM 557 C CA . MET A 1 73 ? -3.728 -7.651 1.612 1.00 96.88 73 MET A CA 1
ATOM 558 C C . MET A 1 73 ? -5.226 -7.784 1.324 1.00 96.88 73 MET A C 1
ATOM 560 O O . MET A 1 73 ? -6.039 -7.320 2.124 1.00 96.88 73 MET A O 1
ATOM 564 N N . ILE A 1 74 ? -5.586 -8.414 0.203 1.00 97.25 74 ILE A N 1
ATOM 565 C CA . ILE A 1 74 ? -6.977 -8.700 -0.161 1.00 97.25 74 ILE A CA 1
ATOM 566 C C . ILE A 1 74 ? -7.597 -9.658 0.857 1.00 97.25 74 ILE A C 1
ATOM 568 O O . ILE A 1 74 ? -8.667 -9.362 1.381 1.00 97.25 74 ILE A O 1
ATOM 572 N N . GLU A 1 75 ? -6.900 -10.739 1.204 1.00 97.12 75 GLU A N 1
ATOM 573 C CA . GLU A 1 75 ? -7.355 -11.709 2.203 1.00 97.12 75 GLU A CA 1
ATOM 574 C C . GLU A 1 75 ? -7.577 -11.051 3.570 1.00 97.12 75 GLU A C 1
ATOM 576 O O . GLU A 1 75 ? -8.632 -11.226 4.176 1.00 97.12 75 GLU A O 1
ATOM 581 N N . ASN A 1 76 ? -6.639 -10.218 4.030 1.00 95.81 76 ASN A N 1
ATOM 582 C CA . ASN A 1 76 ? -6.787 -9.491 5.295 1.00 95.81 76 ASN A CA 1
ATOM 583 C C . ASN A 1 76 ? -7.973 -8.517 5.286 1.00 95.81 76 ASN A C 1
ATOM 585 O O . ASN A 1 76 ? -8.654 -8.365 6.300 1.00 95.81 76 ASN A O 1
ATOM 589 N N . ARG A 1 77 ? -8.216 -7.840 4.157 1.00 94.44 77 ARG A N 1
ATOM 590 C CA . ARG A 1 77 ? -9.376 -6.957 3.988 1.00 94.44 77 ARG A CA 1
ATOM 591 C C . ARG A 1 77 ? -10.673 -7.759 4.037 1.00 94.44 77 ARG A C 1
ATOM 593 O O . ARG A 1 77 ? -11.608 -7.347 4.713 1.00 94.44 77 A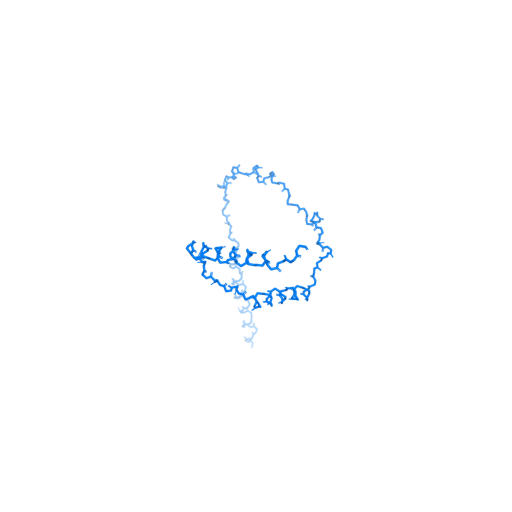RG A O 1
ATOM 600 N N . ASP A 1 78 ? -10.730 -8.873 3.319 1.00 95.56 78 ASP A N 1
ATOM 601 C CA . ASP A 1 78 ? -11.945 -9.678 3.179 1.00 95.56 78 ASP A CA 1
ATOM 602 C C . ASP A 1 78 ? -12.251 -10.478 4.454 1.00 95.56 78 ASP A C 1
ATOM 604 O O . ASP A 1 78 ? -13.414 -10.714 4.775 1.00 95.56 78 ASP A O 1
ATOM 608 N N . GLY A 1 79 ? -11.219 -10.838 5.219 1.00 93.19 79 GLY A N 1
ATOM 609 C CA . GLY A 1 79 ? -11.330 -11.448 6.543 1.00 93.19 79 GLY A CA 1
ATOM 610 C C . GLY A 1 79 ? -11.576 -10.453 7.680 1.00 93.19 79 GLY A C 1
ATOM 611 O O . GLY A 1 79 ? -11.748 -10.872 8.826 1.00 93.19 79 GLY A O 1
ATOM 612 N N . PHE A 1 80 ? -11.591 -9.144 7.408 1.00 94.38 80 PHE A N 1
ATOM 613 C CA . PHE A 1 80 ? -11.849 -8.148 8.441 1.00 94.38 80 PHE A CA 1
ATOM 614 C C . PHE A 1 80 ? -13.312 -8.205 8.888 1.00 94.38 80 PHE A C 1
ATOM 616 O O . PHE A 1 80 ? -14.230 -7.831 8.156 1.00 94.38 80 PHE A O 1
ATOM 623 N N . MET A 1 81 ? -13.525 -8.614 10.136 1.00 91.81 81 MET A N 1
ATOM 624 C CA . MET A 1 81 ? -14.807 -8.474 10.812 1.00 91.81 81 MET A CA 1
ATOM 625 C C . MET A 1 81 ? -14.765 -7.229 11.688 1.00 91.81 81 MET A C 1
ATOM 627 O O . MET A 1 81 ? -13.945 -7.133 12.603 1.00 91.81 81 MET A O 1
ATOM 631 N N . ALA A 1 82 ? -15.653 -6.273 11.409 1.00 86.31 82 ALA A N 1
ATOM 632 C CA . ALA A 1 82 ? -15.839 -5.140 12.302 1.00 86.31 82 ALA A CA 1
ATOM 633 C C . ALA A 1 82 ? -16.248 -5.668 13.690 1.00 86.31 82 ALA A C 1
ATOM 635 O O . ALA A 1 82 ? -17.117 -6.543 13.763 1.00 86.31 82 ALA A O 1
ATOM 636 N N . PRO A 1 83 ? -15.638 -5.173 14.781 1.00 86.19 83 PRO A N 1
ATOM 637 C CA . PRO A 1 83 ? -16.072 -5.548 16.116 1.00 86.19 83 PRO A CA 1
ATOM 638 C C . PRO A 1 83 ? -17.532 -5.137 16.304 1.00 86.19 83 PRO A C 1
ATOM 640 O O . PRO A 1 83 ? -17.958 -4.092 15.804 1.00 86.19 83 PRO A O 1
ATOM 643 N N . GLU A 1 84 ? -18.294 -5.956 17.030 1.00 88.19 84 GLU A N 1
ATOM 644 C CA . GLU A 1 84 ? -19.643 -5.573 17.430 1.00 88.19 84 GLU A CA 1
ATOM 645 C C . GLU A 1 84 ? -19.562 -4.270 18.227 1.00 88.19 84 GLU A C 1
ATOM 647 O O . GLU A 1 84 ? -18.875 -4.176 19.248 1.00 88.19 84 GLU A O 1
ATOM 652 N N . LEU A 1 85 ? -20.239 -3.240 17.721 1.00 81.69 85 LEU A N 1
ATOM 653 C CA . LEU A 1 85 ? -20.421 -2.001 18.454 1.00 81.69 85 LEU A CA 1
ATOM 654 C C . LEU A 1 85 ? -21.412 -2.301 19.572 1.00 81.69 85 LEU A C 1
ATOM 656 O O . LEU A 1 85 ? -22.614 -2.395 19.341 1.00 81.69 85 LEU A O 1
ATOM 660 N N . VAL A 1 86 ? -20.888 -2.513 20.773 1.00 82.25 86 VAL A N 1
ATOM 661 C CA . VAL A 1 86 ? -21.715 -2.619 21.969 1.00 82.25 86 VAL A CA 1
ATOM 662 C C . VAL A 1 86 ? -22.182 -1.215 22.319 1.00 82.25 86 VAL A C 1
ATOM 664 O O . VAL A 1 86 ? -21.361 -0.293 22.379 1.00 82.25 86 VAL A O 1
ATOM 667 N N . ASP A 1 87 ? -23.482 -1.048 22.553 1.00 84.56 87 ASP A N 1
ATOM 668 C CA . ASP A 1 87 ? -23.999 0.219 23.054 1.00 84.56 87 ASP A CA 1
ATOM 669 C C . ASP A 1 87 ? -23.261 0.576 24.354 1.00 84.56 87 ASP A C 1
ATOM 671 O O . ASP A 1 87 ? -23.152 -0.263 25.261 1.00 84.56 87 ASP A O 1
ATOM 675 N N . PRO A 1 88 ? -22.706 1.795 24.460 1.00 82.94 88 PRO A N 1
ATOM 676 C CA . PRO A 1 88 ? -22.045 2.208 25.680 1.00 82.94 88 PRO A CA 1
ATOM 677 C C . PRO A 1 88 ? -23.069 2.204 26.817 1.00 82.94 88 PRO A C 1
ATOM 679 O O . PRO A 1 88 ? -24.147 2.789 26.698 1.00 82.94 88 PRO A O 1
ATOM 682 N N . LYS A 1 89 ? -22.720 1.548 27.929 1.00 86.38 89 LYS A N 1
ATOM 683 C CA . LYS A 1 89 ? -23.525 1.584 29.154 1.00 86.38 89 LYS A CA 1
ATOM 684 C C . LYS A 1 89 ? -23.740 3.039 29.567 1.00 86.38 89 LYS A C 1
ATOM 686 O O . LYS A 1 89 ? -22.805 3.840 29.536 1.00 86.38 89 LYS A O 1
ATOM 691 N N . SER A 1 90 ? -24.955 3.372 29.985 1.00 90.06 90 SER A N 1
ATOM 692 C CA . SER A 1 90 ? -25.239 4.672 30.590 1.00 90.06 90 SER A CA 1
ATOM 693 C C . SER A 1 90 ? -24.495 4.827 31.920 1.00 90.06 90 SER A C 1
ATOM 695 O O . SER A 1 90 ? -24.231 3.844 32.618 1.00 90.06 90 SER A O 1
ATOM 697 N N . ASP A 1 91 ? -24.230 6.065 32.338 1.00 89.75 91 ASP A N 1
ATOM 698 C CA . ASP A 1 91 ? -23.591 6.352 33.632 1.00 89.75 91 ASP A CA 1
ATOM 699 C C . ASP A 1 91 ? -24.326 5.684 34.811 1.00 89.75 91 ASP A C 1
ATOM 701 O O . ASP A 1 91 ? -23.708 5.213 35.765 1.00 89.75 91 ASP A O 1
ATOM 705 N N . ALA A 1 92 ? -25.658 5.584 34.731 1.00 90.75 92 ALA A N 1
ATOM 706 C CA . ALA A 1 92 ? -26.488 4.924 35.737 1.00 90.75 92 ALA A CA 1
ATOM 707 C C . ALA A 1 92 ? -26.330 3.389 35.755 1.00 90.75 92 ALA A C 1
ATOM 709 O O . ALA A 1 92 ? -26.515 2.754 36.795 1.00 90.75 92 ALA A O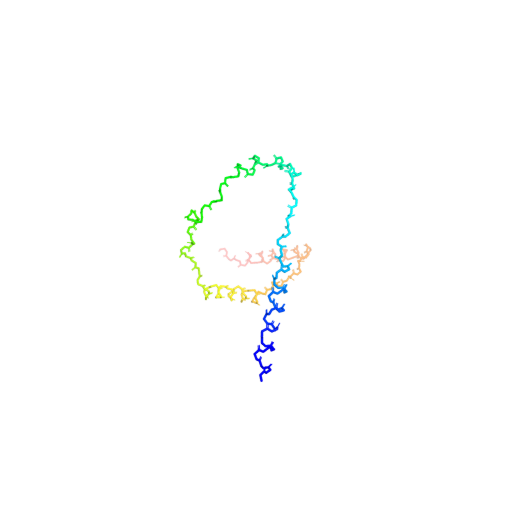 1
ATOM 710 N N . GLU A 1 93 ? -26.021 2.766 34.619 1.00 91.25 93 GLU A N 1
ATOM 711 C CA . GLU A 1 93 ? -25.688 1.338 34.540 1.00 91.25 93 GLU A CA 1
ATOM 712 C C . GLU A 1 93 ? -24.283 1.072 35.070 1.00 91.25 93 GLU A C 1
ATOM 714 O O . GLU A 1 93 ? -24.110 0.157 35.873 1.00 91.25 93 GLU A O 1
ATOM 719 N N . ILE A 1 94 ? -23.318 1.926 34.717 1.00 91.88 94 ILE A N 1
ATOM 720 C CA . ILE A 1 94 ? -21.941 1.844 35.218 1.00 91.88 94 ILE A CA 1
ATOM 721 C C . ILE A 1 94 ? -21.922 1.971 36.746 1.00 91.88 94 ILE A C 1
ATOM 723 O O . ILE A 1 94 ? -21.302 1.158 37.427 1.00 91.88 94 ILE A O 1
ATOM 727 N N . MET A 1 95 ? -22.643 2.947 37.311 1.00 93.06 95 MET A N 1
ATOM 728 C CA . MET A 1 95 ? -22.704 3.132 38.765 1.00 93.06 95 MET A CA 1
ATOM 729 C C . MET A 1 95 ? -23.307 1.930 39.500 1.00 93.06 95 MET A C 1
ATOM 731 O O . MET A 1 95 ? -22.784 1.538 40.544 1.00 93.06 95 MET A O 1
ATOM 735 N N . ARG A 1 96 ? -24.367 1.319 38.954 1.00 93.50 96 ARG A N 1
ATOM 736 C CA . ARG A 1 96 ? -24.961 0.104 39.536 1.00 93.50 96 ARG A CA 1
ATOM 737 C C . ARG A 1 96 ? -23.990 -1.070 39.501 1.00 93.50 96 ARG A C 1
ATOM 739 O O . ARG A 1 96 ? -23.828 -1.752 40.506 1.00 93.50 96 ARG A O 1
ATOM 746 N N . GLU A 1 97 ? -23.310 -1.270 38.379 1.00 92.31 97 GLU A N 1
ATOM 747 C CA . GLU A 1 97 ? -22.344 -2.357 38.224 1.00 92.31 97 GLU A CA 1
ATOM 748 C C . GLU A 1 97 ? -21.127 -2.187 39.142 1.00 92.31 97 GLU A C 1
ATOM 750 O O . GLU A 1 97 ? -20.697 -3.152 39.766 1.00 92.31 97 GLU A O 1
ATOM 755 N N . MET A 1 98 ? -20.614 -0.962 39.307 1.00 91.94 98 MET A N 1
ATOM 756 C CA . MET A 1 98 ? -19.543 -0.689 40.273 1.00 91.94 98 MET A CA 1
ATOM 757 C C . MET A 1 98 ? -19.961 -1.031 41.706 1.00 91.94 98 MET A C 1
ATOM 759 O O . MET A 1 98 ? -19.162 -1.577 42.466 1.00 91.94 98 MET A O 1
ATOM 763 N N . GLN A 1 99 ? -21.202 -0.714 42.082 1.00 94.25 99 GLN A N 1
ATOM 764 C CA . GLN A 1 99 ? -21.716 -1.022 43.412 1.00 94.25 99 GLN A CA 1
ATOM 765 C C . GLN A 1 99 ? -21.861 -2.536 43.621 1.00 94.25 99 GLN A C 1
ATOM 767 O O . GLN A 1 99 ? -21.438 -3.050 44.656 1.00 94.25 99 GLN A O 1
ATOM 772 N N . ASP A 1 100 ? -22.390 -3.259 42.632 1.00 94.69 100 ASP A N 1
ATOM 773 C CA . ASP A 1 100 ? -22.502 -4.720 42.684 1.00 94.69 100 ASP A CA 1
ATOM 774 C C . ASP A 1 100 ? -21.133 -5.404 42.746 1.00 94.69 100 ASP A C 1
ATOM 776 O O . ASP A 1 100 ? -20.937 -6.316 43.552 1.00 94.69 100 ASP A O 1
ATOM 780 N N . LEU A 1 101 ? -20.162 -4.939 41.958 1.00 92.38 101 LEU A N 1
ATOM 781 C CA . LEU A 1 101 ? -18.786 -5.439 42.000 1.00 92.38 101 LEU A CA 1
ATOM 782 C C . LEU A 1 101 ? -18.118 -5.160 43.350 1.00 92.38 101 LEU A C 1
ATOM 784 O O . LEU A 1 101 ? -17.427 -6.030 43.879 1.00 92.38 101 LEU A O 1
ATOM 788 N N . GLY A 1 102 ? -18.355 -3.983 43.936 1.00 91.56 102 GLY A N 1
ATOM 789 C CA . GLY A 1 102 ? -17.893 -3.655 45.286 1.00 91.56 102 GLY A CA 1
ATOM 790 C C . GLY A 1 102 ? -18.464 -4.611 46.335 1.00 91.56 102 GLY A C 1
ATOM 791 O O . GLY A 1 102 ? -17.716 -5.168 47.136 1.00 91.56 102 GLY A O 1
ATOM 792 N N . ASN A 1 103 ? -19.769 -4.890 46.269 1.00 92.50 103 ASN A N 1
ATOM 793 C CA . ASN A 1 103 ? -20.427 -5.840 47.168 1.00 92.50 103 ASN A CA 1
ATOM 794 C C . ASN A 1 103 ? -19.873 -7.266 47.014 1.00 92.50 103 ASN A C 1
ATOM 796 O O . ASN A 1 103 ? -19.686 -7.965 48.011 1.00 92.50 103 ASN A O 1
ATOM 800 N N . GLN A 1 104 ? -19.596 -7.697 45.778 1.00 88.81 104 GLN A N 1
ATOM 801 C CA . GLN A 1 104 ? -18.974 -8.995 45.510 1.00 88.81 104 GLN A CA 1
ATOM 802 C C . GLN A 1 104 ? -17.554 -9.055 46.078 1.00 88.81 104 GLN A C 1
ATOM 804 O O . GLN A 1 104 ? -17.218 -10.015 46.767 1.00 88.81 104 GLN A O 1
ATOM 809 N N . ALA A 1 105 ? -16.738 -8.024 45.852 1.00 90.06 105 ALA A N 1
ATOM 810 C CA . ALA A 1 105 ? -15.381 -7.951 46.387 1.00 90.06 105 ALA A CA 1
ATOM 811 C C . ALA A 1 105 ? -15.367 -7.986 47.926 1.00 90.06 105 ALA A C 1
ATOM 813 O O . ALA A 1 105 ? -14.560 -8.699 48.522 1.00 90.06 105 ALA A O 1
ATOM 814 N N . ASP A 1 106 ? -16.296 -7.281 48.574 1.00 87.56 106 ASP A N 1
ATOM 815 C CA . ASP A 1 106 ? -16.446 -7.295 50.031 1.00 87.56 106 ASP A CA 1
ATOM 816 C C . ASP A 1 106 ? -16.926 -8.650 50.568 1.00 87.56 106 ASP A C 1
ATOM 818 O O . ASP A 1 106 ? -16.536 -9.044 51.669 1.00 87.56 106 ASP A O 1
ATOM 822 N N . ALA A 1 107 ? -17.766 -9.369 49.817 1.00 87.19 107 ALA A N 1
ATOM 823 C CA . ALA A 1 107 ? -18.168 -10.731 50.158 1.00 87.19 107 ALA A CA 1
ATOM 824 C C . ALA A 1 107 ? -16.975 -11.694 50.065 1.00 87.19 107 ALA A C 1
ATOM 826 O O . ALA A 1 107 ? -16.685 -12.391 51.034 1.00 87.19 107 ALA A O 1
ATOM 827 N N . TYR A 1 108 ? -16.217 -11.645 48.965 1.00 82.00 108 TYR A N 1
ATOM 828 C CA . TYR A 1 108 ? -14.992 -12.433 48.801 1.00 82.00 108 TYR A CA 1
ATOM 829 C C . TYR A 1 108 ? -13.966 -12.150 49.899 1.00 82.00 108 TYR A C 1
ATOM 831 O O . TYR A 1 108 ? -13.382 -13.077 50.448 1.00 82.00 108 TYR A O 1
ATOM 839 N N . LYS A 1 109 ? -13.783 -10.882 50.278 1.00 83.44 109 LYS A N 1
ATOM 840 C CA . LYS A 1 109 ? -12.860 -10.492 51.351 1.00 83.44 109 LYS A CA 1
ATOM 841 C C . LYS A 1 109 ? -13.268 -11.025 52.729 1.00 83.44 109 LYS A C 1
ATOM 843 O O . LYS A 1 109 ? -12.413 -11.182 53.593 1.00 83.44 109 LYS A O 1
ATOM 848 N N . LYS A 1 110 ? -14.562 -11.256 52.965 1.00 81.25 110 LYS A N 1
ATOM 849 C CA . LYS A 1 110 ? -15.061 -11.849 54.218 1.00 81.25 110 LYS A CA 1
ATOM 850 C C . LYS A 1 110 ? -14.893 -13.367 54.255 1.00 81.25 110 LYS A C 1
ATOM 852 O O . LYS A 1 110 ? -14.760 -13.908 55.348 1.00 81.25 110 LYS A O 1
ATOM 857 N N . ASP A 1 111 ? -14.896 -14.012 53.091 1.00 75.75 111 ASP A N 1
ATOM 858 C CA . ASP A 1 111 ? -14.684 -15.455 52.939 1.00 75.75 111 ASP A CA 1
ATOM 859 C C . ASP A 1 111 ? -13.198 -15.841 52.814 1.00 75.75 111 ASP A C 1
ATOM 861 O O . ASP A 1 111 ? -12.879 -17.027 52.867 1.00 75.75 111 ASP A O 1
ATOM 865 N N . ASP A 1 112 ? -12.290 -14.870 52.670 1.00 69.12 112 ASP A N 1
ATOM 866 C CA . ASP A 1 112 ? -10.841 -15.094 52.638 1.00 69.12 112 ASP A CA 1
ATOM 867 C C . ASP A 1 112 ? -10.315 -15.387 54.062 1.00 69.12 112 ASP A C 1
ATOM 869 O O . ASP A 1 112 ? -10.356 -14.502 54.930 1.00 69.12 112 ASP A O 1
ATOM 873 N N . PRO A 1 113 ? -9.861 -16.621 54.364 1.00 63.97 113 PRO A N 1
ATOM 874 C CA . PRO A 1 113 ? -9.264 -16.924 55.652 1.00 63.97 113 PRO A CA 1
ATOM 875 C C . PRO A 1 113 ? -7.865 -16.300 55.678 1.00 63.97 113 PRO A C 1
ATOM 877 O O . PRO A 1 113 ? -7.003 -16.699 54.900 1.00 63.97 113 PRO A O 1
ATOM 880 N N . GLN A 1 114 ? -7.660 -15.311 56.554 1.00 60.31 114 GLN A N 1
ATOM 881 C CA . GLN A 1 114 ? -6.351 -14.674 56.770 1.00 60.31 114 GLN A CA 1
ATOM 882 C C . GLN A 1 114 ? -5.196 -15.671 56.912 1.00 60.31 114 GLN A C 1
ATOM 884 O O . GLN A 1 114 ? -5.377 -16.688 57.624 1.00 60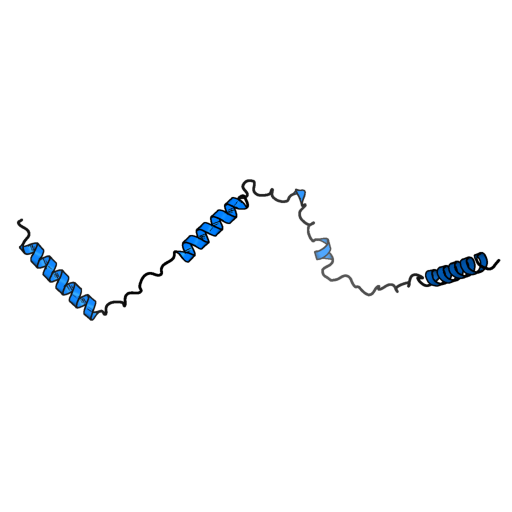.31 114 GLN A O 1
#

Secondary structure (DSSP, 8-state):
--HHHHHHHHHHHHHHHHTT---------TT-PPPTTHHHHHTSPPPPPGGGSPPPPS-PPPHHHHHHHHHHHHHHHHT-PPPP-PPPPPHHHHHHHHHHHHHHHHHHHHHS--

pLDDT: mean 79.25, std 13.49, range [53.41, 97.62]

Foldseek 3Di:
DVPVVVVVVVVVVVVVVVVPPPDDDDDPPPPCPDPPCPVVVVPDPPDPDPVPDDDDPPDDDDPVRVVVVVVVVVVCVVPDDDPPPDDDDDPVRVVVVVVVVVVVVVVVVVVDDD

Sequence (114 aa):
MNFNLRLITSVVVFAALLSGCASMKLPDMDFIKFPEFKEEAENIPDYPNVADAAEKPKNLRSGAAWDLAADVMIENRDGFMAPELVDPKSDAEIMREMQDLGNQADAYKKDDPQ

Radius of gyration: 45.21 Å; chains: 1; bounding box: 51×57×140 Å